Protein AF-A0A4Q1C8S8-F1 (afdb_monomer_lite)

Secondary structure (DSSP, 8-state):
-----------------PPP----------------------TT-BHHHHHHHH-S-SEEEEE--SSTTS-EEEEEEEEEEEEEEEEEEEEEEEEEEEEEEEEE-TTSPEEEEEEEEEEEEEEEEEEEEEEEEEEETTEEEEEEEEEEEEEEE-

Foldseek 3Di:
DDDDDDDDDDDDDDDDDDDDDDPPPPDPDPPDDPDPDQDDADFFAFLVVCCVRPNAAPDKAWDDDPDNVKTKIKGKHKDFPDKDKDKDWDPQWDWDWDFDQVDADPVSHTDTDTDTHTDIKIKMKTKIWMWIFIAMNRTTHDIDIDIDIDIDID

Organism: NCBI:txid2508720

Radius of gyration: 35.07 Å; chains: 1; bounding box: 63×81×80 Å

pLDDT: mean 76.87, std 20.79, range [32.81, 97.88]

Sequence (154 aa):
MFIKPALTTLLAAALFLPFASAEANKEPSPAAKPAAKKLVLEKGTGAAEIRKAYGTPDQILPIESPDKTLKAEQWIYRRKAKETVTQEHLADNVEVYTFTTNVTNGNGTPQPVKISTPVLKSKRVTLYQVTSLLIVAGQLELARVHQEQEESYL

Structure (mmCIF, N/CA/C/O backbone):
data_AF-A0A4Q1C8S8-F1
#
_entry.id   AF-A0A4Q1C8S8-F1
#
loop_
_atom_site.group_PDB
_atom_site.id
_atom_site.type_symbol
_atom_site.label_atom_id
_atom_site.label_alt_id
_atom_site.label_comp_id
_atom_site.label_asym_id
_atom_site.label_entity_id
_atom_site.label_seq_id
_atom_site.pdbx_PDB_ins_code
_atom_site.Cartn_x
_atom_site.Cartn_y
_atom_site.Cartn_z
_atom_site.occupancy
_atom_site.B_iso_or_equiv
_atom_site.auth_seq_id
_atom_site.auth_comp_id
_atom_site.auth_asym_id
_atom_site.auth_atom_id
_atom_site.pdbx_PDB_model_num
ATOM 1 N N . MET A 1 1 ? 1.168 -64.673 -9.224 1.00 38.00 1 MET A N 1
ATOM 2 C CA . MET A 1 1 ? 1.941 -65.733 -8.550 1.00 38.00 1 MET A CA 1
ATOM 3 C C . MET A 1 1 ? 2.966 -65.033 -7.672 1.00 38.00 1 MET A C 1
ATOM 5 O O . MET A 1 1 ? 3.755 -64.256 -8.192 1.00 38.00 1 MET A O 1
ATOM 9 N N . PHE A 1 2 ? 2.823 -65.173 -6.352 1.00 39.97 2 PHE A N 1
ATOM 10 C CA . PHE A 1 2 ? 3.751 -64.661 -5.333 1.00 39.97 2 PHE A CA 1
ATOM 11 C C . PHE A 1 2 ? 5.158 -65.244 -5.586 1.00 39.97 2 PHE A C 1
ATOM 13 O O . PHE A 1 2 ? 5.257 -66.299 -6.202 1.00 39.97 2 PHE A O 1
ATOM 20 N N . ILE A 1 3 ? 6.258 -64.584 -5.211 1.00 41.25 3 ILE A N 1
ATOM 21 C CA . ILE A 1 3 ? 6.982 -64.844 -3.951 1.00 41.25 3 ILE A CA 1
ATOM 22 C C . ILE A 1 3 ? 8.058 -63.750 -3.764 1.00 41.25 3 ILE A C 1
ATOM 24 O O . ILE A 1 3 ? 8.867 -63.500 -4.653 1.00 41.25 3 ILE A O 1
ATOM 28 N N . LYS A 1 4 ? 8.071 -63.120 -2.581 1.00 38.66 4 LYS A N 1
ATOM 29 C CA . LYS A 1 4 ? 9.226 -62.399 -2.013 1.00 38.66 4 LYS A CA 1
ATOM 30 C C . LYS A 1 4 ? 10.224 -63.415 -1.435 1.00 38.66 4 LYS A C 1
ATOM 32 O O . LYS A 1 4 ? 9.770 -64.389 -0.841 1.00 38.66 4 LYS A O 1
ATOM 37 N N . PRO A 1 5 ? 11.523 -63.095 -1.397 1.00 48.12 5 PRO A N 1
ATOM 38 C CA . PRO A 1 5 ? 12.360 -63.451 -0.253 1.00 48.12 5 PRO A CA 1
ATOM 39 C C . PRO A 1 5 ? 12.927 -62.160 0.363 1.00 48.12 5 PRO A C 1
ATOM 41 O O . PRO A 1 5 ? 13.425 -61.285 -0.334 1.00 48.12 5 PRO A O 1
ATOM 44 N N . ALA A 1 6 ? 12.592 -61.842 1.610 1.00 40.91 6 ALA A N 1
ATOM 45 C CA . ALA A 1 6 ? 13.134 -62.412 2.845 1.00 40.91 6 ALA A CA 1
ATOM 46 C C . ALA A 1 6 ? 14.487 -61.781 3.217 1.00 40.91 6 ALA A C 1
ATOM 48 O O . ALA A 1 6 ? 15.517 -61.985 2.586 1.00 40.91 6 ALA A O 1
ATOM 49 N N . LEU A 1 7 ? 14.387 -60.981 4.274 1.00 40.19 7 LEU A N 1
ATOM 50 C CA . LEU A 1 7 ? 15.411 -60.351 5.087 1.00 40.19 7 LEU A CA 1
ATOM 51 C C . LEU A 1 7 ? 16.459 -61.381 5.549 1.00 40.19 7 LEU A C 1
ATOM 53 O O . LEU A 1 7 ? 16.097 -62.447 6.043 1.00 40.19 7 LEU A O 1
ATOM 57 N N . THR A 1 8 ? 17.750 -61.062 5.467 1.00 41.44 8 THR A N 1
ATOM 58 C CA . THR A 1 8 ? 18.778 -61.759 6.253 1.00 41.44 8 THR A CA 1
ATOM 59 C C . THR A 1 8 ? 19.794 -60.746 6.753 1.00 41.44 8 THR A C 1
ATOM 61 O O . THR A 1 8 ? 20.610 -60.209 6.010 1.00 41.44 8 THR A O 1
ATOM 64 N N . THR A 1 9 ? 19.667 -60.454 8.039 1.00 36.88 9 THR A N 1
ATOM 65 C CA . THR A 1 9 ? 20.588 -59.690 8.869 1.00 36.88 9 THR A CA 1
ATOM 66 C C . THR A 1 9 ? 21.917 -60.438 8.968 1.00 36.88 9 THR A C 1
ATOM 68 O O . THR A 1 9 ? 21.920 -61.612 9.333 1.00 36.88 9 THR A O 1
ATOM 71 N N . LEU A 1 10 ? 23.042 -59.764 8.723 1.00 36.09 10 LEU A N 1
ATOM 72 C CA . LEU A 1 10 ? 24.338 -60.217 9.223 1.00 36.09 10 LEU A CA 1
ATOM 73 C C . LEU A 1 10 ? 25.035 -59.054 9.929 1.00 36.09 10 LEU A C 1
ATOM 75 O O . LEU A 1 10 ? 25.406 -58.050 9.327 1.00 36.09 10 LEU A O 1
ATOM 79 N N . LEU A 1 11 ? 25.135 -59.211 11.243 1.00 32.81 11 LEU A N 1
ATOM 80 C CA . LEU A 1 11 ? 25.904 -58.399 12.167 1.00 32.81 11 LEU A CA 1
ATOM 81 C C . LEU A 1 11 ? 27.358 -58.890 12.104 1.00 32.81 11 LEU A C 1
ATOM 83 O O . LEU A 1 11 ? 27.606 -60.067 12.355 1.00 32.81 11 LEU A O 1
ATOM 87 N N . ALA A 1 12 ? 28.313 -58.012 11.806 1.00 38.00 12 ALA A N 1
ATOM 88 C CA . ALA A 1 12 ? 29.729 -58.278 12.046 1.00 38.00 12 ALA A CA 1
ATOM 89 C C . ALA A 1 12 ? 30.414 -56.986 12.502 1.00 38.00 12 ALA A C 1
ATOM 91 O O . ALA A 1 12 ? 30.572 -56.033 11.743 1.00 38.00 12 ALA A O 1
ATOM 92 N N . ALA A 1 13 ? 30.760 -56.964 13.786 1.00 39.09 13 ALA A N 1
ATOM 93 C CA . ALA A 1 13 ? 31.531 -55.924 14.440 1.00 39.09 13 ALA A CA 1
ATOM 94 C C . ALA A 1 13 ? 33.030 -56.127 14.171 1.00 39.09 13 ALA A C 1
ATOM 96 O O . ALA A 1 13 ? 33.525 -57.248 14.272 1.00 39.09 13 ALA A O 1
ATOM 97 N N . ALA A 1 14 ? 33.761 -55.041 13.914 1.00 44.59 14 ALA A N 1
ATOM 98 C CA . ALA A 1 14 ? 35.212 -55.003 14.056 1.00 44.59 14 ALA A CA 1
ATOM 99 C C . ALA A 1 14 ? 35.642 -53.622 14.576 1.00 44.59 14 ALA A C 1
ATOM 101 O O . ALA A 1 14 ? 35.411 -52.597 13.940 1.00 44.59 14 ALA A O 1
ATOM 102 N N . LEU A 1 15 ? 36.222 -53.637 15.777 1.00 40.34 15 LEU A N 1
ATOM 103 C CA . LEU A 1 15 ? 36.878 -52.530 16.472 1.00 40.34 15 LEU A CA 1
ATOM 104 C C . LEU A 1 15 ? 38.113 -52.028 15.709 1.00 40.34 15 LEU A C 1
ATOM 106 O O . LEU A 1 15 ? 38.924 -52.856 15.317 1.00 40.34 15 LEU A O 1
ATOM 110 N N . PHE A 1 16 ? 38.335 -50.708 15.659 1.00 39.56 16 PHE A N 1
ATOM 111 C CA . PHE A 1 16 ? 39.663 -50.093 15.835 1.00 39.56 16 PHE A CA 1
ATOM 112 C C . PHE A 1 16 ? 39.527 -48.660 16.402 1.00 39.56 16 PHE A C 1
ATOM 114 O O . PHE A 1 16 ? 38.564 -47.951 16.130 1.00 39.56 16 PHE A O 1
ATOM 121 N N . LEU A 1 17 ? 40.479 -48.328 17.275 1.00 40.06 17 LEU A N 1
ATOM 122 C CA . LEU A 1 17 ? 40.538 -47.299 18.329 1.00 40.06 17 LEU A CA 1
ATOM 123 C C . LEU A 1 17 ? 40.731 -45.827 17.846 1.00 40.06 17 LEU A C 1
ATOM 125 O O . LEU A 1 17 ? 40.858 -45.593 16.647 1.00 40.06 17 LEU A O 1
ATOM 129 N N . PRO A 1 18 ? 40.699 -44.823 18.759 1.00 39.97 18 PRO A N 1
ATOM 130 C CA . PRO A 1 18 ? 40.149 -43.490 18.534 1.00 39.97 18 PRO A CA 1
ATOM 131 C C . PRO A 1 18 ? 41.189 -42.487 18.027 1.00 39.97 18 PRO A C 1
ATOM 133 O O . PRO A 1 18 ? 42.275 -42.357 18.587 1.00 39.97 18 PRO A O 1
ATOM 136 N N . PHE A 1 19 ? 40.806 -41.692 17.030 1.00 35.81 19 PHE A N 1
ATOM 137 C CA . PHE A 1 19 ? 41.461 -40.418 16.757 1.00 35.81 19 PHE A CA 1
ATOM 138 C C . PHE A 1 19 ? 40.663 -39.298 17.414 1.00 35.81 19 PHE A C 1
ATOM 140 O O . PHE A 1 19 ? 39.479 -39.106 17.139 1.00 35.81 19 PHE A O 1
ATOM 147 N N . ALA A 1 20 ? 41.345 -38.578 18.302 1.00 47.62 20 ALA A N 1
ATOM 148 C CA . ALA A 1 20 ? 40.915 -37.312 18.859 1.00 47.62 20 ALA A CA 1
ATOM 149 C C . ALA A 1 20 ? 40.438 -36.375 17.740 1.00 47.62 20 ALA A C 1
ATOM 151 O O . ALA A 1 20 ? 41.188 -36.059 16.816 1.00 47.62 20 ALA A O 1
ATOM 152 N N . SER A 1 21 ? 39.196 -35.913 17.834 1.00 43.94 21 SER A N 1
ATOM 153 C CA . SER A 1 21 ? 38.730 -34.782 17.047 1.00 43.94 21 SER A CA 1
ATOM 154 C C . SER A 1 21 ? 37.728 -33.991 17.869 1.00 43.94 21 SER A C 1
ATOM 156 O O . SER A 1 21 ? 36.648 -34.478 18.183 1.00 43.94 21 SER A O 1
ATOM 158 N N . ALA A 1 22 ? 38.190 -32.804 18.259 1.00 42.19 22 ALA A N 1
ATOM 159 C CA . ALA A 1 22 ? 37.440 -31.617 18.634 1.00 42.19 22 ALA A CA 1
ATOM 160 C C . ALA A 1 22 ? 36.099 -31.848 19.344 1.00 42.19 22 ALA A C 1
ATOM 162 O O . ALA A 1 22 ? 35.056 -32.079 18.733 1.00 42.19 22 ALA A O 1
ATOM 163 N N . GLU A 1 23 ? 36.132 -31.632 20.652 1.00 45.19 23 GLU A N 1
ATOM 164 C CA . GLU A 1 23 ? 34.987 -31.232 21.455 1.00 45.19 23 GLU A CA 1
ATOM 165 C C . GLU A 1 23 ? 34.450 -29.903 20.890 1.00 45.19 23 GLU A C 1
ATOM 167 O O . GLU A 1 23 ? 34.854 -28.804 21.271 1.00 45.19 23 GLU A O 1
ATOM 172 N N . ALA A 1 24 ? 33.600 -30.009 19.866 1.00 40.66 24 ALA A N 1
ATOM 173 C CA . ALA A 1 24 ? 32.876 -28.894 19.289 1.00 40.66 24 ALA A CA 1
ATOM 174 C C . ALA A 1 24 ? 31.853 -28.428 20.325 1.00 40.66 24 ALA A C 1
ATOM 176 O O . ALA A 1 24 ? 30.763 -28.986 20.464 1.00 40.66 24 ALA A O 1
ATOM 177 N N . ASN A 1 25 ? 32.285 -27.421 21.074 1.00 44.03 25 ASN A N 1
ATOM 178 C CA . ASN A 1 25 ? 31.511 -26.515 21.899 1.00 44.03 25 ASN A CA 1
ATOM 179 C C . ASN A 1 25 ? 30.094 -26.330 21.319 1.00 44.03 25 ASN A C 1
ATOM 181 O O . ASN A 1 25 ? 29.898 -25.614 20.335 1.00 44.03 25 ASN A O 1
ATOM 185 N N . LYS A 1 26 ? 29.099 -27.017 21.897 1.00 40.91 26 LYS A N 1
ATOM 186 C CA . LYS A 1 26 ? 27.685 -26.743 21.627 1.00 40.91 26 LYS A CA 1
ATOM 187 C C . LYS A 1 26 ? 27.347 -25.425 22.308 1.00 40.91 26 LYS A C 1
ATOM 189 O O . LYS A 1 26 ? 26.857 -25.402 23.434 1.00 40.91 26 LYS A O 1
ATOM 194 N N . GLU A 1 27 ? 27.617 -24.333 21.604 1.00 44.47 27 GLU A N 1
ATOM 195 C CA . GLU A 1 27 ? 26.976 -23.055 21.875 1.00 44.47 27 GLU A CA 1
ATOM 196 C C . GLU A 1 27 ? 25.454 -23.276 21.928 1.00 44.47 27 GLU A C 1
ATOM 198 O O . GLU A 1 27 ? 24.890 -23.928 21.037 1.00 44.47 27 GLU A O 1
ATOM 203 N N . PRO A 1 28 ? 24.761 -22.785 22.969 1.00 42.94 28 PRO A N 1
ATOM 204 C CA . PRO A 1 28 ? 23.314 -22.837 23.006 1.00 42.94 28 PRO A CA 1
ATOM 205 C C . PRO A 1 28 ? 22.786 -22.000 21.842 1.00 42.94 28 PRO A C 1
ATOM 207 O O . PRO A 1 28 ? 22.964 -20.784 21.795 1.00 42.94 28 PRO A O 1
ATOM 210 N N . SER A 1 29 ? 22.142 -22.681 20.892 1.00 43.91 29 SER A N 1
ATOM 211 C CA . SER A 1 29 ? 21.369 -22.053 19.823 1.00 43.91 29 SER A CA 1
ATOM 212 C C . SER A 1 29 ? 20.488 -20.958 20.439 1.00 43.91 29 SER A C 1
ATOM 214 O O . SER A 1 29 ? 19.724 -21.264 21.363 1.00 43.91 29 SER A O 1
ATOM 216 N N . PRO A 1 30 ? 20.600 -19.687 20.006 1.00 48.84 30 PRO A N 1
ATOM 217 C CA . PRO A 1 30 ? 19.774 -18.627 20.553 1.00 48.84 30 PRO A CA 1
ATOM 218 C C . PRO A 1 30 ? 18.317 -18.995 20.300 1.00 48.84 30 PRO A C 1
ATOM 220 O O . PRO A 1 30 ? 17.902 -19.188 19.156 1.00 48.84 30 PRO A O 1
ATOM 223 N N . ALA A 1 31 ? 17.571 -19.137 21.397 1.00 51.09 31 ALA A N 1
ATOM 224 C CA . ALA A 1 31 ? 16.161 -19.479 21.405 1.00 51.09 31 ALA A CA 1
ATOM 225 C C . ALA A 1 31 ? 15.431 -18.690 20.313 1.00 51.09 31 ALA A C 1
ATOM 227 O O . ALA A 1 31 ? 15.382 -17.456 20.344 1.00 51.09 31 ALA A O 1
ATOM 228 N N . ALA A 1 32 ? 14.891 -19.413 19.331 1.00 50.34 32 ALA A N 1
ATOM 229 C CA . ALA A 1 32 ? 14.057 -18.831 18.300 1.00 50.34 32 ALA A CA 1
ATOM 230 C C . ALA A 1 32 ? 12.928 -18.060 18.993 1.00 50.34 32 ALA A C 1
ATOM 232 O O . ALA A 1 32 ? 12.103 -18.649 19.697 1.00 50.34 32 ALA A O 1
ATOM 233 N N . LYS A 1 33 ? 12.921 -16.729 18.833 1.00 52.59 33 LYS A N 1
ATOM 234 C CA . LYS A 1 33 ? 11.812 -15.884 19.283 1.00 52.59 33 LYS A CA 1
ATOM 235 C C . LYS A 1 33 ? 10.513 -16.514 18.767 1.00 52.59 33 LYS A C 1
ATOM 237 O O . LYS A 1 33 ? 10.444 -16.809 17.571 1.00 52.59 33 LYS A O 1
ATOM 242 N N . PRO A 1 34 ? 9.495 -16.720 19.620 1.00 48.00 34 PRO A N 1
ATOM 243 C CA . PRO A 1 34 ? 8.221 -17.243 19.159 1.00 48.00 34 PRO A CA 1
ATOM 244 C C . PRO A 1 34 ? 7.701 -16.332 18.046 1.00 48.00 34 PRO A C 1
ATOM 246 O O . PRO A 1 34 ? 7.638 -15.112 18.215 1.00 48.00 34 PRO A O 1
ATOM 249 N N . ALA A 1 35 ? 7.386 -16.927 16.893 1.00 55.88 35 ALA A N 1
ATOM 250 C CA . ALA A 1 35 ? 6.797 -16.218 15.770 1.00 55.88 35 ALA A CA 1
ATOM 251 C C . ALA A 1 35 ? 5.552 -15.484 16.277 1.00 55.88 35 ALA A C 1
ATOM 253 O O . ALA A 1 35 ? 4.612 -16.113 16.769 1.00 55.88 35 ALA A O 1
ATOM 254 N N . ALA A 1 36 ? 5.578 -14.151 16.228 1.00 60.31 36 ALA A N 1
ATOM 255 C CA . ALA A 1 36 ? 4.455 -13.336 16.659 1.00 60.31 36 ALA A CA 1
ATOM 256 C C . ALA A 1 36 ? 3.209 -13.809 15.903 1.00 60.31 36 ALA A C 1
ATOM 258 O O . ALA A 1 36 ? 3.206 -13.835 14.669 1.00 60.31 36 ALA A O 1
ATOM 259 N N . LYS A 1 37 ? 2.171 -14.231 16.639 1.00 62.84 37 LYS A N 1
ATOM 260 C CA . LYS A 1 37 ? 0.880 -14.565 16.034 1.00 62.84 37 LYS A CA 1
ATOM 261 C C . LYS A 1 37 ? 0.456 -13.363 15.200 1.00 62.84 37 LYS A C 1
ATOM 263 O O . LYS A 1 37 ? 0.322 -12.259 15.723 1.00 62.84 37 LYS A O 1
ATOM 268 N N . LYS A 1 38 ? 0.310 -13.580 13.896 1.00 69.88 38 LYS A N 1
ATOM 269 C CA . LYS A 1 38 ? -0.140 -12.552 12.968 1.00 69.88 38 LYS A CA 1
ATOM 270 C C . LYS A 1 38 ? -1.561 -12.188 13.385 1.00 69.88 38 LYS A C 1
ATOM 272 O O . LYS A 1 38 ? -2.440 -13.045 13.321 1.00 69.88 38 LYS A O 1
ATOM 277 N N . LEU A 1 39 ? -1.746 -10.967 13.881 1.00 79.56 39 LEU A N 1
ATOM 278 C CA . LEU A 1 39 ? -3.070 -10.454 14.214 1.00 79.56 39 LEU A CA 1
ATOM 279 C C . LEU A 1 39 ? -3.966 -10.600 12.976 1.00 79.56 39 LEU A C 1
ATOM 281 O O . LEU A 1 39 ? -3.495 -10.443 11.848 1.00 79.56 39 LEU A O 1
ATOM 285 N N . VAL A 1 40 ? -5.227 -10.956 13.179 1.00 85.50 40 VAL A N 1
ATOM 286 C CA . VAL A 1 40 ? -6.250 -10.883 12.135 1.00 85.50 40 VAL A CA 1
ATOM 287 C C . VAL A 1 40 ? -7.031 -9.609 12.416 1.00 85.50 40 VAL A C 1
ATOM 289 O O . VAL A 1 40 ? -7.459 -9.389 13.544 1.00 85.50 40 VAL A O 1
ATOM 292 N N . LEU A 1 41 ? -7.134 -8.734 11.417 1.00 89.38 41 LEU A N 1
ATOM 293 C CA . LEU A 1 41 ? -7.879 -7.487 11.545 1.00 89.38 41 LEU A CA 1
ATOM 294 C C . LEU A 1 41 ? -9.370 -7.799 11.502 1.00 89.38 41 LEU A C 1
ATOM 296 O O . LEU A 1 41 ? -9.890 -8.187 10.456 1.00 89.38 41 LEU A O 1
ATOM 300 N N . GLU A 1 42 ? -10.037 -7.617 12.633 1.00 91.62 42 GLU A N 1
ATOM 301 C CA . GLU A 1 42 ? -11.472 -7.821 12.773 1.00 91.62 42 GLU A CA 1
ATOM 302 C C . GLU A 1 42 ? -12.152 -6.508 13.151 1.00 91.62 42 GLU A C 1
ATOM 304 O O . GLU A 1 42 ? -11.539 -5.569 13.668 1.00 91.62 42 GLU A O 1
ATOM 309 N N . LYS A 1 43 ? -13.453 -6.420 12.883 1.00 93.69 43 LYS A N 1
ATOM 310 C CA . LYS A 1 43 ? -14.223 -5.266 13.329 1.00 93.69 43 LYS A CA 1
ATOM 311 C C . LYS A 1 43 ? -14.115 -5.137 14.856 1.00 93.69 43 LYS A C 1
ATOM 313 O O . LYS A 1 43 ? -14.268 -6.117 15.576 1.00 93.69 43 LYS A O 1
ATOM 318 N N . GLY A 1 44 ? -13.861 -3.927 15.342 1.00 93.25 44 GLY A N 1
ATOM 319 C CA . GLY A 1 44 ? -13.684 -3.615 16.757 1.00 93.25 44 GLY A CA 1
ATOM 320 C C . GLY A 1 44 ? -12.242 -3.721 17.264 1.00 93.25 44 GLY A C 1
ATOM 321 O O . GLY A 1 44 ? -11.987 -3.286 18.389 1.00 93.25 44 GLY A O 1
ATOM 322 N N . THR A 1 45 ? -11.285 -4.229 16.468 1.00 93.94 45 THR A N 1
ATOM 323 C CA . THR A 1 45 ? -9.866 -4.257 16.867 1.00 93.94 45 THR A CA 1
ATOM 324 C C . THR A 1 45 ? -9.385 -2.844 17.209 1.00 93.94 45 THR A C 1
ATOM 326 O O . THR A 1 45 ? -9.620 -1.889 16.465 1.00 93.94 45 THR A O 1
ATOM 329 N N . GLY A 1 46 ? -8.701 -2.702 18.345 1.00 95.19 46 GLY A N 1
ATOM 330 C CA . GLY A 1 46 ? -8.245 -1.404 18.829 1.00 95.19 46 GLY A CA 1
ATOM 331 C C . GLY A 1 46 ? -7.108 -0.828 17.984 1.00 95.19 46 GLY A C 1
ATOM 332 O O . GLY A 1 46 ? -6.144 -1.515 17.650 1.00 95.19 46 GLY A O 1
ATOM 333 N N . ALA A 1 47 ? -7.159 0.474 17.719 1.00 94.25 47 ALA A N 1
ATOM 334 C CA . ALA A 1 47 ? -6.145 1.223 16.978 1.00 94.25 47 ALA A CA 1
ATOM 335 C C . ALA A 1 47 ? -4.711 1.002 17.512 1.00 94.25 47 ALA A C 1
ATOM 337 O O . ALA A 1 47 ? -3.763 0.850 16.739 1.00 94.25 47 ALA A O 1
ATOM 338 N N . ALA A 1 48 ? -4.541 0.936 18.837 1.00 93.88 48 ALA A N 1
ATOM 339 C CA . ALA A 1 48 ? -3.245 0.676 19.467 1.00 93.88 48 ALA A CA 1
ATOM 340 C C . ALA A 1 48 ? -2.722 -0.744 19.185 1.00 93.88 48 ALA A C 1
ATOM 342 O O . ALA A 1 48 ? -1.525 -0.936 18.964 1.00 93.88 48 ALA A O 1
ATOM 343 N N . GLU A 1 49 ? -3.615 -1.732 19.158 1.00 93.94 49 GLU A N 1
ATOM 344 C CA . GLU A 1 49 ? -3.278 -3.119 18.849 1.00 93.94 49 GLU A CA 1
ATOM 345 C C . GLU A 1 49 ? -2.860 -3.268 17.383 1.00 93.94 49 GLU A C 1
ATOM 347 O O . GLU A 1 49 ? -1.842 -3.893 17.085 1.00 93.94 49 GLU A O 1
ATOM 352 N N . ILE A 1 50 ? -3.574 -2.591 16.479 1.00 93.62 50 ILE A N 1
ATOM 353 C CA . ILE A 1 50 ? -3.246 -2.539 15.050 1.00 93.62 50 ILE A CA 1
ATOM 354 C C . ILE A 1 50 ? -1.853 -1.945 14.843 1.00 93.62 50 ILE A C 1
ATOM 356 O O . ILE A 1 50 ? -1.024 -2.559 14.173 1.00 93.62 50 ILE A O 1
ATOM 360 N N . ARG A 1 51 ? -1.547 -0.799 15.468 1.00 93.94 51 ARG A N 1
ATOM 361 C CA . ARG A 1 51 ? -0.209 -0.186 15.374 1.00 93.94 51 ARG A CA 1
ATOM 362 C C . ARG A 1 51 ? 0.882 -1.090 15.933 1.00 93.94 51 ARG A C 1
ATOM 364 O O . ARG A 1 51 ? 1.971 -1.150 15.372 1.00 93.94 51 ARG A O 1
ATOM 371 N N . LYS A 1 52 ? 0.601 -1.820 17.013 1.00 92.88 52 LYS A N 1
ATOM 372 C CA . LYS A 1 52 ? 1.553 -2.776 17.590 1.00 92.88 52 LYS A CA 1
ATOM 373 C C . LYS A 1 52 ? 1.832 -3.950 16.647 1.00 92.88 52 LYS A C 1
ATOM 375 O O . LYS A 1 52 ? 2.967 -4.414 16.590 1.00 92.88 52 LYS A O 1
ATOM 380 N N . ALA A 1 53 ? 0.819 -4.433 15.930 1.00 91.25 53 ALA A N 1
ATOM 381 C CA . ALA A 1 53 ? 0.943 -5.589 15.045 1.00 91.25 53 ALA A CA 1
ATOM 382 C C . ALA A 1 53 ? 1.499 -5.247 13.651 1.00 91.25 53 ALA A C 1
ATOM 384 O O . ALA A 1 53 ? 2.261 -6.037 13.094 1.00 91.25 53 ALA A O 1
ATOM 385 N N . TYR A 1 54 ? 1.127 -4.094 13.089 1.00 90.38 54 TYR A N 1
ATOM 386 C CA . TYR A 1 54 ? 1.425 -3.722 11.698 1.00 90.38 54 TYR A CA 1
ATOM 387 C C . TYR A 1 54 ? 2.340 -2.504 11.553 1.00 90.38 54 TYR A C 1
ATOM 389 O O . TYR A 1 54 ? 2.751 -2.183 10.441 1.00 90.38 54 TYR A O 1
ATOM 397 N N . GLY A 1 55 ? 2.687 -1.843 12.658 1.00 92.31 55 GLY A N 1
ATOM 398 C CA . GLY A 1 55 ? 3.475 -0.617 12.654 1.00 92.31 55 GLY A CA 1
ATOM 399 C C . GLY A 1 55 ? 2.649 0.632 12.341 1.00 92.31 55 GLY A C 1
ATOM 400 O O . GLY A 1 55 ? 1.411 0.631 1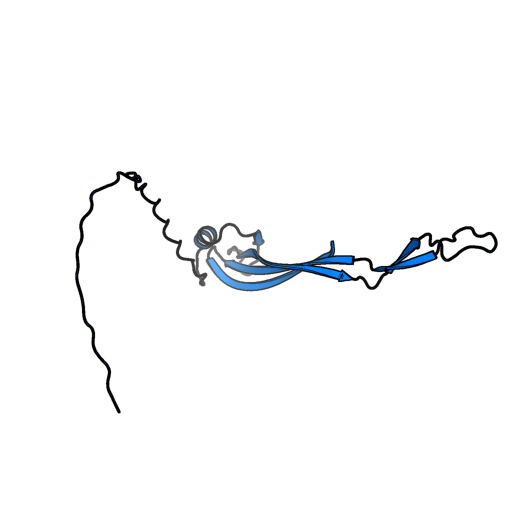2.356 1.00 92.31 55 GLY A O 1
ATOM 401 N N . THR A 1 56 ? 3.363 1.724 12.084 1.00 94.00 56 THR A N 1
ATOM 402 C CA . THR A 1 56 ? 2.776 3.025 11.749 1.00 94.00 56 THR A CA 1
ATOM 403 C C . THR A 1 56 ? 2.231 3.007 10.314 1.00 94.00 56 THR A C 1
ATOM 405 O O . THR A 1 56 ? 2.937 2.527 9.428 1.00 94.00 56 THR A O 1
ATOM 408 N N . PRO A 1 57 ? 1.008 3.515 10.067 1.00 95.62 57 PRO A N 1
ATOM 409 C CA . PRO A 1 57 ? 0.500 3.713 8.711 1.00 95.62 57 PRO A CA 1
ATOM 410 C C . PRO A 1 57 ? 1.387 4.671 7.911 1.00 95.62 57 PRO A C 1
ATOM 412 O O . PRO A 1 57 ? 1.943 5.611 8.479 1.00 95.62 57 PRO A O 1
ATOM 415 N N . ASP A 1 58 ? 1.446 4.493 6.594 1.00 96.12 58 ASP A N 1
ATOM 416 C CA . ASP A 1 58 ? 2.134 5.428 5.698 1.00 96.12 58 ASP A CA 1
ATOM 417 C C . ASP A 1 58 ? 1.399 6.772 5.627 1.00 96.12 58 ASP A C 1
ATOM 419 O O . ASP A 1 58 ? 2.021 7.823 5.490 1.00 96.12 58 ASP A O 1
ATOM 423 N N . GLN A 1 59 ? 0.064 6.741 5.723 1.00 96.56 59 GLN A N 1
ATOM 424 C CA . GLN A 1 59 ? -0.779 7.936 5.750 1.00 96.56 59 GLN A CA 1
ATOM 425 C C . GLN A 1 59 ? -1.933 7.773 6.739 1.00 96.56 59 GLN A C 1
ATOM 427 O O . GLN A 1 59 ? -2.504 6.688 6.883 1.00 96.56 59 GLN A O 1
ATOM 432 N N . ILE A 1 60 ? -2.294 8.878 7.392 1.00 96.50 60 ILE A N 1
ATOM 433 C CA . ILE A 1 60 ? -3.471 8.997 8.256 1.00 96.50 60 ILE A CA 1
ATOM 434 C C . ILE A 1 60 ? -4.276 10.192 7.754 1.00 96.50 60 ILE A C 1
ATOM 436 O O . ILE A 1 60 ? -3.799 11.325 7.802 1.00 96.50 60 ILE A O 1
ATOM 440 N N . LEU A 1 61 ? -5.483 9.933 7.258 1.00 96.00 61 LEU A N 1
ATOM 441 C CA . LEU A 1 61 ? -6.387 10.944 6.722 1.00 96.00 61 LEU A CA 1
ATOM 442 C C . LEU A 1 61 ? -7.563 11.126 7.691 1.00 96.00 61 LEU A C 1
ATOM 444 O O . LEU A 1 61 ? -8.270 10.153 7.954 1.00 96.00 61 LEU A O 1
ATOM 448 N N . PRO A 1 62 ? -7.796 12.325 8.248 1.00 95.25 62 PRO A N 1
ATOM 449 C CA . PRO A 1 62 ? -8.982 12.568 9.058 1.00 95.25 62 PRO A CA 1
ATOM 450 C C . PRO A 1 62 ? -10.237 12.506 8.180 1.00 95.25 62 PRO A C 1
ATOM 452 O O . PRO A 1 62 ? -10.242 13.002 7.054 1.00 95.25 62 PRO A O 1
ATOM 455 N N . ILE A 1 63 ? -11.304 11.906 8.702 1.00 93.81 63 ILE A N 1
ATOM 456 C CA . ILE A 1 63 ? -12.613 11.843 8.051 1.00 93.81 63 ILE A CA 1
ATOM 457 C C . ILE A 1 63 ? -13.609 12.623 8.901 1.00 93.81 63 ILE A C 1
ATOM 459 O O . ILE A 1 63 ? -13.701 12.431 10.115 1.00 93.81 63 ILE A O 1
ATOM 463 N N . GLU A 1 64 ? -14.385 13.488 8.254 1.00 91.12 64 GLU A N 1
ATOM 464 C CA . GLU A 1 64 ? -15.524 14.129 8.897 1.00 91.12 64 GLU A CA 1
ATOM 465 C C . GLU A 1 64 ? -16.627 13.093 9.130 1.00 91.12 64 GLU A C 1
ATOM 467 O O . GLU A 1 64 ? -17.180 12.510 8.197 1.00 91.12 64 GLU A O 1
ATOM 472 N N . SER A 1 65 ? -16.926 12.844 10.400 1.00 85.88 65 SER A N 1
ATOM 473 C CA . SER A 1 65 ? -18.039 11.996 10.808 1.00 85.88 65 SER A CA 1
ATOM 474 C C . SER A 1 65 ? -19.332 12.824 10.863 1.00 85.88 65 SER A C 1
ATOM 476 O O . SER A 1 65 ? -19.289 13.990 11.272 1.00 85.88 65 SER A O 1
ATOM 478 N N . PRO A 1 66 ? -20.498 12.239 10.519 1.00 87.19 66 PRO A N 1
ATOM 479 C CA . PRO A 1 66 ? -21.798 12.868 10.761 1.00 87.19 66 PRO A CA 1
ATOM 480 C C . PRO A 1 66 ? -21.985 13.264 12.230 1.00 87.19 66 PRO A C 1
ATOM 482 O O . PRO A 1 66 ? -22.583 14.294 12.538 1.00 87.19 66 PRO A O 1
ATOM 485 N N . ASP A 1 67 ? -21.426 12.459 13.134 1.00 88.38 67 ASP A N 1
ATOM 486 C CA . ASP A 1 67 ? -21.291 12.795 14.542 1.00 88.38 67 ASP A CA 1
ATOM 487 C C . ASP A 1 67 ? -19.936 13.471 14.785 1.00 88.38 67 ASP A C 1
ATOM 489 O O . ASP A 1 67 ? -18.888 12.820 14.753 1.00 88.38 67 ASP A O 1
ATOM 493 N N . LYS A 1 68 ? -19.970 14.780 15.057 1.00 83.62 68 LYS A N 1
ATOM 494 C CA . LYS A 1 68 ? -18.782 15.615 15.301 1.00 83.62 68 LYS A CA 1
ATOM 495 C C . LYS A 1 68 ? -18.036 15.269 16.592 1.00 83.62 68 LYS A C 1
ATOM 497 O O . LYS A 1 68 ? -16.929 15.762 16.798 1.00 83.62 68 LYS A O 1
ATOM 502 N N . THR A 1 69 ? -18.630 14.469 17.474 1.00 86.62 69 THR A N 1
ATOM 503 C CA . THR A 1 69 ? -17.971 14.016 18.706 1.00 86.62 69 THR A CA 1
ATOM 504 C C . THR A 1 69 ? -17.051 12.821 18.458 1.00 86.62 69 THR A C 1
ATOM 506 O O . THR A 1 69 ? -16.100 12.602 19.213 1.00 86.62 69 THR A O 1
ATOM 509 N N . LEU A 1 70 ? -17.284 12.081 17.370 1.00 89.50 70 LEU A N 1
ATOM 510 C CA . LEU A 1 70 ? -16.506 10.910 17.003 1.00 89.50 70 LEU A CA 1
ATOM 511 C C . LEU A 1 70 ? -15.364 11.296 16.068 1.00 89.50 70 LEU A C 1
ATOM 513 O O . LEU A 1 70 ? -15.559 11.873 14.999 1.00 89.50 70 LEU A O 1
ATOM 517 N N . LYS A 1 71 ? -14.148 10.916 16.459 1.00 91.94 71 LYS A N 1
ATOM 518 C CA . LYS A 1 71 ? -12.981 10.998 15.582 1.00 91.94 71 LYS A CA 1
ATOM 519 C C . LYS A 1 71 ? -12.996 9.809 14.631 1.00 91.94 71 LYS A C 1
ATOM 521 O O . LYS A 1 71 ? -12.970 8.665 15.092 1.00 91.94 71 LYS A O 1
ATOM 526 N N . ALA A 1 72 ? -13.022 10.091 13.335 1.00 95.12 72 ALA A N 1
ATOM 527 C CA . ALA A 1 72 ? -12.838 9.103 12.287 1.00 95.12 72 ALA A CA 1
ATOM 528 C C . ALA A 1 72 ? -11.530 9.386 11.538 1.00 95.12 72 ALA A C 1
ATOM 530 O O . ALA A 1 72 ? -11.213 10.529 11.211 1.00 95.12 72 ALA A O 1
ATOM 531 N N . GLU A 1 73 ? -10.759 8.338 11.285 1.00 96.44 73 GLU A N 1
ATOM 532 C CA . GLU A 1 73 ? -9.481 8.393 10.586 1.00 96.44 73 GLU A CA 1
ATOM 533 C C . GLU A 1 73 ? -9.411 7.234 9.593 1.00 96.44 73 GLU A C 1
ATOM 535 O O . GLU A 1 73 ? -9.752 6.099 9.917 1.00 96.44 73 GLU A O 1
ATOM 540 N N . GLN A 1 74 ? -8.922 7.495 8.388 1.00 97.19 74 GLN A N 1
ATOM 541 C CA . GLN A 1 74 ? -8.511 6.458 7.457 1.00 97.19 74 GLN A CA 1
ATOM 542 C C . GLN A 1 74 ? -7.004 6.270 7.550 1.00 97.19 74 GLN A C 1
ATOM 544 O O . GLN A 1 74 ? -6.231 7.202 7.345 1.00 97.19 74 GLN A O 1
ATOM 549 N N . TRP A 1 75 ? -6.582 5.051 7.851 1.00 97.88 75 TRP A N 1
ATOM 550 C CA . TRP A 1 75 ? -5.179 4.668 7.888 1.00 97.88 75 TRP A CA 1
ATOM 551 C C . TRP A 1 75 ? -4.840 3.877 6.635 1.00 97.88 75 TRP A C 1
ATOM 553 O O . TRP A 1 75 ? -5.543 2.926 6.289 1.00 97.88 75 TRP A O 1
ATOM 563 N N . ILE A 1 76 ? -3.758 4.251 5.963 1.00 97.25 76 ILE A N 1
ATOM 564 C CA . ILE A 1 76 ? -3.320 3.622 4.720 1.00 97.25 76 ILE A CA 1
ATOM 565 C C . ILE A 1 76 ? -1.966 2.962 4.954 1.00 97.25 76 ILE A C 1
ATOM 567 O O . ILE A 1 76 ? -1.008 3.618 5.356 1.00 97.25 76 ILE A O 1
ATOM 571 N N . TYR A 1 77 ? -1.904 1.664 4.675 1.00 96.44 77 TYR A N 1
ATOM 572 C CA . TYR A 1 77 ? -0.676 0.881 4.616 1.00 96.44 77 TYR A CA 1
ATOM 573 C C . TYR A 1 77 ? -0.412 0.496 3.162 1.00 96.44 77 TYR A C 1
ATOM 575 O O . TYR A 1 77 ? -1.249 -0.152 2.532 1.00 96.44 77 TYR A O 1
ATOM 583 N N . ARG A 1 78 ? 0.751 0.853 2.627 1.00 95.69 78 ARG A N 1
ATOM 584 C CA . ARG A 1 78 ? 1.173 0.607 1.249 1.00 95.69 78 ARG A CA 1
ATOM 585 C C . ARG A 1 78 ? 2.427 -0.251 1.268 1.00 95.69 78 ARG A C 1
ATOM 587 O O . ARG A 1 78 ? 3.495 0.174 1.687 1.00 95.69 78 ARG A O 1
ATOM 594 N N . ARG A 1 79 ? 2.318 -1.480 0.762 1.00 94.00 79 ARG A N 1
ATOM 595 C CA . ARG A 1 79 ? 3.467 -2.385 0.635 1.00 94.00 79 ARG A CA 1
ATOM 596 C C . ARG A 1 79 ? 3.742 -2.711 -0.820 1.00 94.00 79 ARG A C 1
ATOM 598 O O . ARG A 1 79 ? 2.819 -3.003 -1.580 1.00 94.00 79 ARG A O 1
ATOM 605 N N . LYS A 1 80 ? 5.018 -2.716 -1.200 1.00 95.19 80 LYS A N 1
ATOM 606 C CA . LYS A 1 80 ? 5.447 -3.195 -2.516 1.00 95.19 80 LYS A CA 1
ATOM 607 C C . LYS A 1 80 ? 5.160 -4.696 -2.606 1.00 95.19 80 LYS A C 1
ATOM 609 O O . LYS A 1 80 ? 5.700 -5.477 -1.828 1.00 95.19 80 LYS A O 1
ATOM 614 N N . ALA A 1 81 ? 4.265 -5.080 -3.509 1.00 93.44 81 ALA A N 1
ATOM 615 C CA . ALA A 1 81 ? 3.868 -6.468 -3.724 1.00 93.44 81 ALA A CA 1
ATOM 616 C C . ALA A 1 81 ? 4.707 -7.120 -4.827 1.00 93.44 81 ALA A C 1
ATOM 618 O O . ALA A 1 81 ? 5.100 -8.278 -4.706 1.00 93.44 81 ALA A O 1
ATOM 619 N N . LYS A 1 82 ? 4.991 -6.371 -5.895 1.00 92.94 82 LYS A N 1
ATOM 620 C CA . LYS A 1 82 ? 5.820 -6.824 -7.011 1.00 92.94 82 LYS A CA 1
ATOM 621 C C . LYS A 1 82 ? 6.482 -5.630 -7.683 1.00 92.94 82 LYS A C 1
ATOM 623 O O . LYS A 1 82 ? 5.909 -4.548 -7.737 1.00 92.94 82 LYS A O 1
ATOM 628 N N . GLU A 1 83 ? 7.667 -5.846 -8.227 1.00 93.94 83 GLU A N 1
ATOM 629 C CA . GLU A 1 83 ? 8.331 -4.904 -9.120 1.00 93.94 83 GLU A CA 1
ATOM 630 C C . GLU A 1 83 ? 8.759 -5.653 -10.378 1.00 93.94 83 GLU A C 1
ATOM 632 O O . GLU A 1 83 ? 9.118 -6.831 -10.329 1.00 93.94 83 GLU A O 1
ATOM 637 N N . THR A 1 84 ? 8.636 -5.012 -11.531 1.00 91.94 84 THR A N 1
ATOM 638 C CA . THR A 1 84 ? 9.037 -5.573 -12.818 1.00 91.94 84 THR A CA 1
ATOM 639 C C . THR A 1 84 ? 9.688 -4.475 -13.636 1.00 91.94 84 THR A C 1
ATOM 641 O O . THR A 1 84 ? 9.184 -3.356 -13.693 1.00 91.94 84 THR A O 1
ATOM 644 N N . VAL A 1 85 ? 10.823 -4.798 -14.246 1.00 89.50 85 VAL A N 1
ATOM 645 C CA . VAL A 1 85 ? 11.552 -3.895 -15.135 1.00 89.50 85 VAL A CA 1
ATOM 646 C C . VAL A 1 85 ? 11.642 -4.567 -16.494 1.00 89.50 85 VAL A C 1
ATOM 648 O O . VAL A 1 85 ? 12.161 -5.678 -16.597 1.00 89.50 85 VAL A O 1
ATOM 651 N N . THR A 1 86 ? 11.114 -3.909 -17.520 1.00 88.75 86 THR A N 1
ATOM 652 C CA . THR A 1 86 ? 11.160 -4.360 -18.913 1.00 88.75 86 THR A CA 1
ATOM 653 C C . THR A 1 86 ? 11.873 -3.317 -19.760 1.00 88.75 86 THR A C 1
ATOM 655 O O . THR A 1 86 ? 11.661 -2.119 -19.591 1.00 88.75 86 THR A O 1
ATOM 658 N N . GLN A 1 87 ? 12.738 -3.759 -20.673 1.00 79.88 87 GLN A N 1
ATOM 659 C CA . GLN A 1 87 ? 13.206 -2.884 -21.745 1.00 79.88 87 GLN A CA 1
ATOM 660 C C . GLN A 1 87 ? 12.138 -2.837 -22.831 1.00 79.88 87 GLN A C 1
ATOM 662 O O . GLN A 1 87 ? 11.712 -3.876 -23.332 1.00 79.88 87 GLN A O 1
ATOM 667 N N . GLU A 1 88 ? 11.716 -1.631 -23.183 1.00 79.00 88 GLU A N 1
ATOM 668 C CA . GLU A 1 88 ? 10.791 -1.380 -24.276 1.00 79.00 88 GLU A CA 1
ATOM 669 C C . GLU A 1 88 ? 11.508 -0.560 -25.350 1.00 79.00 88 GLU A C 1
ATOM 671 O O . GLU A 1 88 ? 12.232 0.400 -25.065 1.00 79.00 88 GLU A O 1
ATOM 676 N N . HIS A 1 89 ? 11.316 -0.959 -26.605 1.00 65.81 89 HIS A N 1
ATOM 677 C CA . HIS A 1 89 ? 11.678 -0.130 -27.743 1.00 65.81 89 HIS A CA 1
ATOM 678 C C . HIS A 1 89 ? 10.624 0.971 -27.855 1.00 65.81 89 HIS A C 1
ATOM 680 O O . HIS A 1 89 ? 9.437 0.668 -27.989 1.00 65.81 89 HIS A O 1
ATOM 686 N N . LEU A 1 90 ? 11.032 2.239 -27.820 1.00 62.69 90 LEU A N 1
ATOM 687 C CA . LEU A 1 90 ? 10.144 3.296 -28.289 1.00 62.69 90 LEU A CA 1
ATOM 688 C C . LEU A 1 90 ? 10.023 3.194 -29.812 1.00 62.69 90 LEU A C 1
ATOM 690 O O . LEU A 1 90 ? 10.998 2.892 -30.498 1.00 62.69 90 LEU A O 1
ATOM 694 N N . ALA A 1 91 ? 8.827 3.463 -30.337 1.00 58.69 91 ALA A N 1
ATOM 695 C CA . ALA A 1 91 ? 8.591 3.543 -31.781 1.00 58.69 91 ALA A CA 1
ATOM 696 C C . ALA A 1 91 ? 9.417 4.659 -32.456 1.00 58.69 91 ALA A C 1
ATOM 698 O O . ALA A 1 91 ? 9.599 4.647 -33.673 1.00 58.69 91 ALA A O 1
ATOM 699 N N . ASP A 1 92 ? 9.941 5.595 -31.661 1.00 66.38 92 ASP A N 1
ATOM 700 C CA . ASP A 1 92 ? 10.782 6.689 -32.118 1.00 66.38 92 ASP A CA 1
ATOM 701 C C . ASP A 1 92 ? 12.234 6.217 -32.262 1.00 66.38 92 ASP A C 1
ATOM 703 O O . ASP A 1 92 ? 12.973 6.042 -31.287 1.00 66.38 92 ASP A O 1
ATOM 707 N N . ASN A 1 93 ? 12.655 6.021 -33.509 1.00 74.62 93 ASN A N 1
ATOM 708 C CA . ASN A 1 93 ? 14.066 5.873 -33.825 1.00 74.62 93 ASN A CA 1
ATOM 709 C C . ASN A 1 93 ? 14.748 7.244 -33.806 1.00 74.62 93 ASN A C 1
ATOM 711 O O . ASN A 1 93 ? 14.198 8.232 -34.294 1.00 74.62 93 ASN A O 1
ATOM 715 N N . VAL A 1 94 ? 15.984 7.293 -33.320 1.00 80.06 94 VAL A N 1
ATOM 716 C CA . VAL A 1 94 ? 16.845 8.471 -33.472 1.00 80.06 94 VAL A CA 1
ATOM 717 C C . VAL A 1 94 ? 17.708 8.291 -34.714 1.00 80.06 94 VAL A C 1
ATOM 719 O O . VAL A 1 94 ? 18.286 7.223 -34.935 1.00 80.06 94 VAL A O 1
ATOM 722 N N . GLU A 1 95 ? 17.785 9.340 -35.532 1.00 80.06 95 GLU A N 1
ATOM 723 C CA . GLU A 1 95 ? 18.735 9.410 -36.639 1.00 80.06 95 GLU A CA 1
ATOM 724 C C . GLU A 1 95 ? 20.127 9.734 -36.096 1.00 80.06 95 GLU A C 1
ATOM 726 O O . GLU A 1 95 ? 20.354 10.800 -35.521 1.00 80.06 95 GLU A O 1
ATOM 731 N N . VAL A 1 96 ? 21.072 8.823 -36.307 1.00 77.44 96 VAL A N 1
ATOM 732 C CA . VAL A 1 96 ? 22.484 9.026 -35.977 1.00 77.44 96 VAL A CA 1
ATOM 733 C C . VAL A 1 96 ? 23.284 9.051 -37.274 1.00 77.44 96 VAL A C 1
ATOM 735 O O . VAL A 1 96 ? 23.075 8.226 -38.165 1.00 77.44 96 VAL A O 1
ATOM 738 N N . TYR A 1 97 ? 24.204 10.006 -37.399 1.00 80.31 97 TYR A N 1
ATOM 739 C CA . TYR A 1 97 ? 25.137 10.045 -38.521 1.00 80.31 97 TYR A CA 1
ATOM 740 C C . TYR A 1 97 ? 26.301 9.093 -38.255 1.00 80.31 97 TYR A C 1
ATOM 742 O O . TYR A 1 97 ? 26.977 9.197 -37.234 1.00 80.31 97 TYR A O 1
ATOM 750 N N . THR A 1 98 ? 26.551 8.185 -39.192 1.00 78.12 98 THR A N 1
ATOM 751 C CA . THR A 1 98 ? 27.717 7.299 -39.186 1.00 78.12 98 THR A CA 1
ATOM 752 C C . THR A 1 98 ? 28.540 7.501 -40.452 1.00 78.12 98 THR A C 1
ATOM 754 O O . THR A 1 98 ? 28.005 7.833 -41.510 1.00 78.12 98 THR A O 1
ATOM 757 N N . PHE A 1 99 ? 29.852 7.301 -40.359 1.00 73.25 99 PHE A N 1
ATOM 758 C CA . PHE A 1 99 ? 30.746 7.327 -41.510 1.00 73.25 99 PHE A CA 1
ATOM 759 C C . PHE A 1 99 ? 30.969 5.891 -41.968 1.00 73.25 99 PHE A C 1
ATOM 761 O O . PHE A 1 99 ? 31.551 5.087 -41.243 1.00 73.25 99 PHE A O 1
ATOM 768 N N . THR A 1 100 ? 30.502 5.557 -43.170 1.00 65.69 100 THR A N 1
ATOM 769 C CA . THR A 1 100 ? 30.759 4.241 -43.771 1.00 65.69 1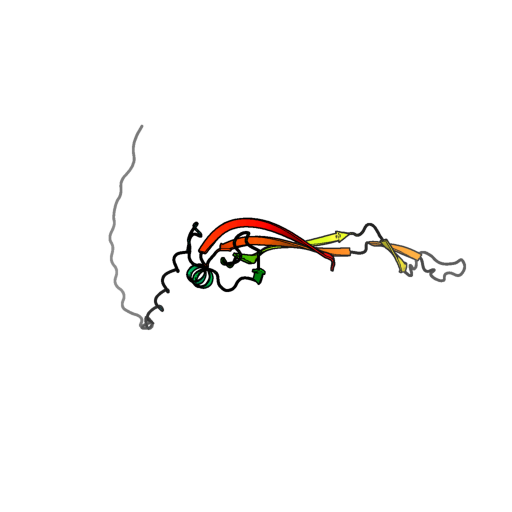00 THR A CA 1
ATOM 770 C C . THR A 1 100 ? 31.742 4.415 -44.921 1.00 65.69 100 THR A C 1
ATOM 772 O O . THR A 1 100 ? 31.593 5.325 -45.734 1.00 65.69 100 THR A O 1
ATOM 775 N N . THR A 1 101 ? 32.737 3.536 -45.026 1.00 63.56 101 THR A N 1
ATOM 776 C CA . THR A 1 101 ? 33.712 3.552 -46.132 1.00 63.56 101 THR A CA 1
ATOM 777 C C . THR A 1 101 ? 33.098 3.158 -47.479 1.00 63.56 101 THR A C 1
ATOM 779 O O . THR A 1 101 ? 33.741 3.325 -48.509 1.00 63.56 101 THR A O 1
ATOM 782 N N . ASN A 1 102 ? 31.862 2.645 -47.480 1.00 63.97 102 ASN A N 1
ATOM 783 C CA . ASN A 1 102 ? 31.174 2.118 -48.663 1.00 63.97 102 ASN A CA 1
ATOM 784 C C . ASN A 1 102 ? 30.308 3.163 -49.381 1.00 63.97 102 ASN A C 1
ATOM 786 O O . ASN A 1 102 ? 29.806 2.892 -50.468 1.00 63.97 102 ASN A O 1
ATOM 790 N N . VAL A 1 103 ? 30.124 4.345 -48.787 1.00 66.81 103 VAL A N 1
ATOM 791 C CA . VAL A 1 103 ? 29.436 5.473 -49.421 1.00 66.81 103 VAL A CA 1
ATOM 792 C C . VAL A 1 103 ? 30.441 6.604 -49.534 1.00 66.81 103 VAL A C 1
ATOM 794 O O . VAL A 1 103 ? 30.701 7.316 -48.569 1.00 66.81 103 VAL A O 1
ATOM 797 N N . THR A 1 104 ? 31.047 6.744 -50.706 1.00 71.50 104 THR A N 1
ATOM 798 C CA . THR A 1 104 ? 31.998 7.811 -51.013 1.00 71.50 104 THR A CA 1
ATOM 799 C C . THR A 1 104 ? 31.383 8.798 -51.997 1.00 71.50 104 THR A C 1
ATOM 801 O O . THR A 1 104 ? 30.547 8.443 -52.827 1.00 71.50 104 THR A O 1
ATOM 804 N N . ASN A 1 105 ? 31.775 10.069 -51.902 1.00 70.94 105 ASN A N 1
ATOM 805 C CA . ASN A 1 105 ? 31.494 11.015 -52.980 1.00 70.94 105 ASN A CA 1
ATOM 806 C C . ASN A 1 105 ? 32.321 10.644 -54.226 1.00 70.94 105 ASN A C 1
ATOM 808 O O . ASN A 1 105 ? 33.238 9.826 -54.152 1.00 70.94 105 ASN A O 1
ATOM 812 N N . GLY A 1 106 ? 32.054 11.292 -55.364 1.00 68.94 106 GLY A N 1
ATOM 813 C CA . GLY A 1 106 ? 32.815 11.089 -56.608 1.00 68.94 106 GLY A CA 1
ATOM 814 C C . GLY A 1 106 ? 34.336 11.309 -56.500 1.00 68.94 106 GLY A C 1
ATOM 815 O O . GLY A 1 106 ? 35.053 10.978 -57.436 1.00 68.94 106 GLY A O 1
ATOM 816 N N . ASN A 1 107 ? 34.832 11.801 -55.356 1.00 77.31 107 ASN A N 1
ATOM 817 C CA . ASN A 1 107 ? 36.247 12.008 -55.044 1.00 77.31 107 ASN A CA 1
ATOM 818 C C . ASN A 1 107 ? 36.795 10.986 -54.021 1.00 77.31 107 ASN A C 1
ATOM 820 O O . ASN A 1 107 ? 37.853 11.210 -53.437 1.00 77.31 107 ASN A O 1
ATOM 824 N N . GLY A 1 108 ? 36.078 9.892 -53.743 1.00 72.25 108 GLY A N 1
ATOM 825 C CA . GLY A 1 108 ? 36.530 8.831 -52.833 1.00 72.25 108 GLY A CA 1
ATOM 826 C C . GLY A 1 108 ? 36.484 9.187 -51.341 1.00 72.25 108 GLY A C 1
ATOM 827 O O . GLY A 1 108 ? 36.965 8.413 -50.518 1.00 72.25 108 GLY A O 1
ATOM 828 N N . THR A 1 109 ? 35.904 10.330 -50.959 1.00 78.00 109 THR A N 1
ATOM 829 C CA . THR A 1 109 ? 35.779 10.739 -49.549 1.00 78.00 109 THR A CA 1
ATOM 830 C C . THR A 1 109 ? 34.524 10.120 -48.927 1.00 78.00 109 THR A C 1
ATOM 832 O O . THR A 1 109 ? 33.443 10.307 -49.499 1.00 78.00 109 THR A O 1
ATOM 835 N N . PRO A 1 110 ? 34.616 9.430 -47.771 1.00 77.12 110 PRO A N 1
ATOM 836 C CA . PRO A 1 110 ? 33.454 8.867 -47.085 1.00 77.12 110 PRO A CA 1
ATOM 837 C C . PRO A 1 110 ? 32.400 9.936 -46.787 1.00 77.12 110 PRO A C 1
ATOM 839 O O . PRO A 1 110 ? 32.726 11.025 -46.313 1.00 77.12 110 PRO A O 1
ATOM 842 N N . GLN A 1 111 ? 31.138 9.631 -47.069 1.00 78.44 111 GLN A N 1
ATOM 843 C CA . GLN A 1 111 ? 30.000 10.494 -46.773 1.00 78.44 111 GLN A CA 1
ATOM 844 C C . GLN A 1 111 ? 29.294 10.024 -45.495 1.00 78.44 111 GLN A C 1
ATOM 846 O O . GLN A 1 111 ? 29.176 8.814 -45.266 1.00 78.44 111 GLN A O 1
ATOM 851 N N . PRO A 1 112 ? 28.808 10.956 -44.657 1.00 77.50 112 PRO A N 1
ATOM 852 C CA . PRO A 1 112 ? 27.986 10.601 -43.515 1.00 77.50 112 PRO A CA 1
ATOM 853 C C . PRO A 1 112 ? 26.648 10.031 -44.003 1.00 77.50 112 PRO 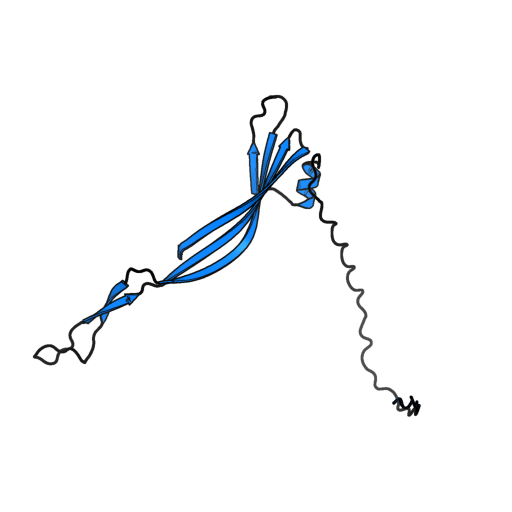A C 1
ATOM 855 O O . PRO A 1 112 ? 25.941 10.651 -44.796 1.00 77.50 112 PRO A O 1
ATOM 858 N N . VAL A 1 113 ? 26.290 8.850 -43.508 1.00 80.31 113 VAL A N 1
ATOM 859 C CA . VAL A 1 113 ? 25.003 8.196 -43.758 1.00 80.31 113 VAL A CA 1
ATOM 860 C C . VAL A 1 113 ? 24.162 8.299 -42.492 1.00 80.31 113 VAL A C 1
ATOM 862 O O . VAL A 1 113 ? 24.660 8.080 -41.387 1.00 80.31 113 VAL A O 1
ATOM 865 N N . LYS A 1 114 ? 22.879 8.627 -42.646 1.00 80.62 114 LYS A N 1
ATOM 866 C CA . LYS A 1 114 ? 21.910 8.581 -41.549 1.00 80.62 114 LYS A CA 1
ATOM 867 C C . LYS A 1 114 ? 21.460 7.143 -41.336 1.00 80.62 114 LYS A C 1
ATOM 869 O O . LYS A 1 114 ? 20.913 6.534 -42.253 1.00 80.62 114 LYS A O 1
ATOM 874 N N . ILE A 1 115 ? 21.665 6.618 -40.136 1.00 81.94 115 ILE A N 1
ATOM 875 C CA . ILE A 1 115 ? 21.088 5.342 -39.713 1.00 81.94 115 ILE A CA 1
ATOM 876 C C . ILE A 1 115 ? 20.024 5.586 -38.649 1.00 81.94 115 ILE A C 1
ATOM 878 O O . ILE A 1 115 ? 20.154 6.471 -37.804 1.00 81.94 115 ILE A O 1
ATOM 882 N N . SER A 1 116 ? 18.956 4.801 -38.719 1.00 81.31 116 SER A N 1
ATOM 883 C CA . SER A 1 116 ? 17.853 4.836 -37.767 1.00 81.31 116 SER A CA 1
ATOM 884 C C . SER A 1 116 ? 18.147 3.823 -36.664 1.00 81.31 116 SER A C 1
ATOM 886 O O . SER A 1 116 ? 18.232 2.627 -36.942 1.00 81.31 116 SER A O 1
ATOM 888 N N . THR A 1 117 ? 18.361 4.288 -35.434 1.00 79.12 117 THR A N 1
ATOM 889 C CA . THR A 1 117 ? 18.616 3.410 -34.282 1.00 79.12 117 THR A CA 1
ATOM 890 C C . THR A 1 117 ? 17.466 3.497 -33.281 1.00 79.12 117 THR A C 1
ATOM 892 O O . THR A 1 117 ? 17.072 4.617 -32.940 1.00 79.12 117 THR A O 1
ATOM 895 N N . PRO A 1 118 ? 16.940 2.363 -32.780 1.00 77.69 118 PRO A N 1
ATOM 896 C CA . PRO A 1 118 ? 15.851 2.382 -31.812 1.00 77.69 118 PRO A CA 1
ATOM 897 C C . PRO A 1 118 ? 16.330 2.950 -30.478 1.00 77.69 118 PRO A C 1
ATOM 899 O O . PRO A 1 118 ? 17.380 2.556 -29.965 1.00 77.69 118 PRO A O 1
ATOM 902 N N . VAL A 1 119 ? 15.538 3.846 -29.888 1.00 81.00 119 VAL A N 1
ATOM 903 C CA . VAL A 1 119 ? 15.766 4.291 -28.512 1.00 81.00 119 VAL A CA 1
ATOM 904 C C . VAL A 1 119 ? 15.137 3.277 -27.568 1.00 81.00 119 VAL A C 1
ATOM 906 O O . VAL A 1 119 ? 13.918 3.096 -27.541 1.00 81.00 119 VAL A O 1
ATOM 909 N N . LEU A 1 120 ? 15.979 2.614 -26.781 1.00 80.31 120 LEU A N 1
ATOM 910 C CA . LEU A 1 120 ? 15.529 1.743 -25.702 1.00 80.31 120 LEU A CA 1
ATOM 911 C C . LEU A 1 120 ? 15.249 2.590 -24.461 1.00 80.31 120 LEU A C 1
ATOM 913 O O . LEU A 1 120 ? 16.111 3.358 -24.033 1.00 80.31 120 LEU A O 1
ATOM 917 N N . LYS A 1 121 ? 14.070 2.419 -23.862 1.00 80.00 121 LYS A N 1
ATOM 918 C CA . LYS A 1 121 ? 13.782 2.905 -22.508 1.00 80.00 121 LYS A CA 1
ATOM 919 C C . LYS A 1 121 ? 13.451 1.739 -21.601 1.00 80.00 121 LYS A C 1
ATOM 921 O O . LYS A 1 121 ? 12.923 0.719 -22.042 1.00 80.00 121 LYS A O 1
ATOM 926 N N . SER A 1 122 ? 13.765 1.881 -20.320 1.00 86.62 122 SER A N 1
ATOM 927 C CA . SER A 1 122 ? 13.387 0.869 -19.339 1.00 86.62 122 SER A CA 1
ATOM 928 C C . SER A 1 122 ? 12.082 1.287 -18.678 1.00 86.62 122 SER A C 1
ATOM 930 O O . SER A 1 122 ? 12.013 2.321 -18.017 1.00 86.62 122 SER A O 1
ATOM 932 N N . LYS A 1 123 ? 11.035 0.480 -18.834 1.00 89.06 123 LYS A N 1
ATOM 933 C CA . LYS A 1 123 ? 9.781 0.640 -18.106 1.00 89.06 123 LYS A CA 1
ATOM 934 C C . LYS A 1 123 ? 9.883 -0.107 -16.783 1.00 89.06 123 LYS A C 1
ATOM 936 O O . LYS A 1 123 ? 10.094 -1.319 -16.745 1.00 89.06 123 LYS A O 1
ATOM 941 N N . ARG A 1 124 ? 9.721 0.611 -15.676 1.00 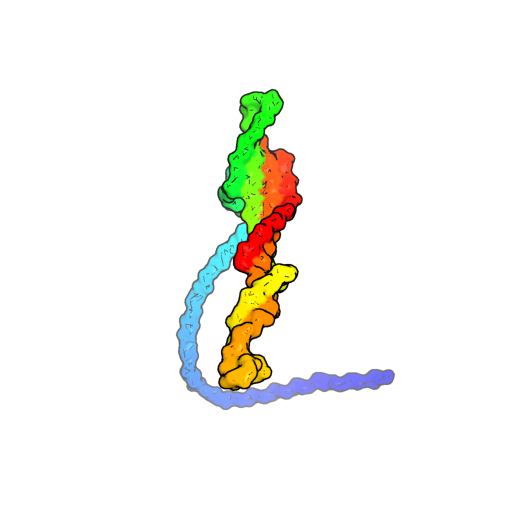91.56 124 ARG A N 1
ATOM 942 C CA . ARG A 1 124 ? 9.592 0.039 -14.335 1.00 91.56 124 ARG A CA 1
ATOM 943 C C . ARG A 1 124 ? 8.129 0.093 -13.918 1.00 91.56 124 ARG A C 1
ATOM 945 O O . ARG A 1 124 ? 7.558 1.173 -13.785 1.00 91.56 124 ARG A O 1
ATOM 952 N N . VAL A 1 125 ? 7.555 -1.074 -13.658 1.00 93.75 125 VAL A N 1
ATOM 953 C CA . VAL A 1 125 ? 6.201 -1.245 -13.131 1.00 93.75 125 VAL A CA 1
ATOM 954 C C . VAL A 1 125 ? 6.290 -1.740 -11.694 1.00 93.75 125 VAL A C 1
ATOM 956 O O . VAL A 1 125 ? 6.837 -2.811 -11.427 1.00 93.75 125 VAL A O 1
ATOM 959 N N . THR A 1 126 ? 5.734 -0.970 -10.762 1.00 95.62 126 THR A N 1
ATOM 960 C CA . THR A 1 126 ? 5.650 -1.334 -9.346 1.00 95.62 126 THR A CA 1
ATOM 961 C C . THR A 1 126 ? 4.197 -1.570 -8.971 1.00 95.62 126 THR A C 1
ATOM 963 O O . THR A 1 126 ? 3.370 -0.670 -9.073 1.00 95.62 126 THR A O 1
ATOM 966 N N . LEU A 1 127 ? 3.884 -2.784 -8.525 1.00 96.44 127 LEU A N 1
ATOM 967 C CA . LEU A 1 127 ? 2.581 -3.133 -7.980 1.00 96.44 127 LEU A CA 1
ATOM 968 C C . LEU A 1 127 ? 2.637 -3.017 -6.459 1.00 96.44 127 LEU A C 1
ATOM 970 O O . LEU A 1 127 ? 3.405 -3.719 -5.793 1.00 96.44 127 LEU A O 1
ATOM 974 N N . TYR A 1 128 ? 1.792 -2.165 -5.906 1.00 96.44 128 TYR A N 1
ATOM 975 C CA . TYR A 1 128 ? 1.580 -2.025 -4.479 1.00 96.44 128 TYR A CA 1
ATOM 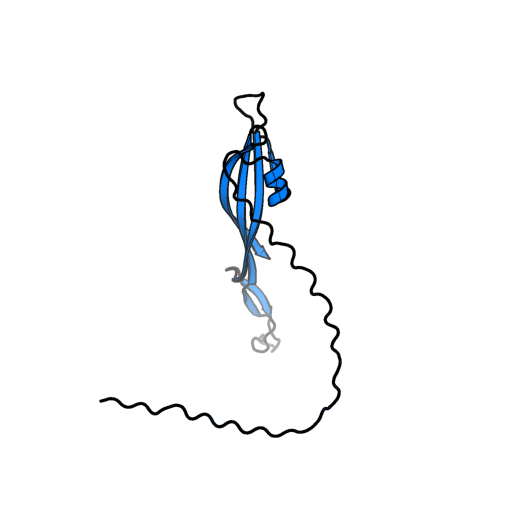976 C C . TYR A 1 128 ? 0.300 -2.740 -4.074 1.00 96.44 128 TYR A C 1
ATOM 978 O O . TYR A 1 128 ? -0.718 -2.666 -4.757 1.00 96.44 128 TYR A O 1
ATOM 986 N N . GLN A 1 129 ? 0.343 -3.417 -2.933 1.00 96.56 129 GLN A N 1
ATOM 987 C CA . GLN A 1 129 ? -0.862 -3.793 -2.214 1.00 96.56 129 GLN A CA 1
ATOM 988 C C . GLN A 1 129 ? -1.119 -2.726 -1.158 1.00 96.56 129 GLN A C 1
ATOM 990 O O . GLN A 1 129 ? -0.260 -2.464 -0.313 1.00 96.56 129 GLN A O 1
ATOM 995 N N . VAL A 1 130 ? -2.307 -2.143 -1.206 1.00 96.75 130 VAL A N 1
ATOM 996 C CA . VAL A 1 130 ? -2.732 -1.092 -0.294 1.00 96.75 130 VAL A CA 1
ATOM 997 C C . VAL A 1 130 ? -3.835 -1.629 0.597 1.00 96.75 130 VAL A C 1
ATOM 999 O O . VAL A 1 130 ? -4.821 -2.185 0.117 1.00 96.75 130 VAL A O 1
ATOM 1002 N N . THR A 1 131 ? -3.660 -1.466 1.901 1.00 96.44 131 THR A N 1
ATOM 1003 C CA . THR A 1 131 ? -4.668 -1.767 2.912 1.00 96.44 131 THR A CA 1
ATOM 1004 C C . THR A 1 131 ? -5.139 -0.453 3.514 1.00 96.44 131 THR A C 1
ATOM 1006 O O . THR A 1 131 ? -4.361 0.255 4.149 1.00 96.44 131 THR A O 1
ATOM 1009 N N . SER A 1 132 ? -6.411 -0.127 3.315 1.00 96.81 132 SER A N 1
ATOM 1010 C CA . SER A 1 132 ? -7.079 1.015 3.936 1.00 96.81 132 SER A CA 1
ATOM 1011 C C . SER A 1 132 ? -7.935 0.545 5.102 1.00 96.81 132 SER A C 1
ATOM 1013 O O . SER A 1 132 ? -8.778 -0.337 4.935 1.00 96.81 132 SER A O 1
ATOM 1015 N N . LEU A 1 133 ? -7.725 1.138 6.271 1.00 97.19 133 LEU A N 1
ATOM 1016 C CA . LEU A 1 133 ? -8.477 0.865 7.489 1.00 97.19 133 LEU A CA 1
ATOM 1017 C C . LEU A 1 133 ? -9.263 2.112 7.879 1.00 97.19 133 LEU A C 1
ATOM 1019 O O . LEU A 1 133 ? -8.687 3.191 7.965 1.00 97.19 133 LEU A O 1
ATOM 1023 N N . LEU A 1 134 ? -10.558 1.963 8.131 1.00 96.56 134 LEU A N 1
ATOM 1024 C CA . LEU A 1 134 ? -11.387 3.001 8.727 1.00 96.56 134 LEU A CA 1
ATOM 1025 C C . LEU A 1 134 ? -11.404 2.799 10.239 1.00 96.56 134 LEU A C 1
ATOM 1027 O O . LEU A 1 134 ? -11.937 1.802 10.727 1.00 96.56 134 LEU A O 1
ATOM 1031 N N . ILE A 1 135 ? -10.828 3.751 10.961 1.00 96.69 135 ILE A N 1
ATOM 1032 C CA . ILE A 1 135 ? -10.801 3.788 12.415 1.00 96.69 135 ILE A CA 1
ATOM 1033 C C . ILE A 1 135 ? -11.817 4.823 12.887 1.00 96.69 135 ILE A C 1
ATOM 1035 O O . ILE A 1 135 ? -11.715 5.993 12.532 1.00 96.69 135 ILE A O 1
ATOM 1039 N N . VAL A 1 136 ? -12.780 4.417 13.707 1.00 95.25 136 VAL A N 1
ATOM 1040 C CA . VAL A 1 136 ? -13.767 5.313 14.322 1.00 95.25 136 VAL A CA 1
ATOM 1041 C C . VAL A 1 136 ? -13.703 5.126 15.826 1.00 95.25 136 VAL A C 1
ATOM 1043 O O . VAL A 1 136 ? -13.666 3.999 16.309 1.00 95.25 136 VAL A O 1
ATOM 1046 N N . ALA A 1 137 ? -13.617 6.227 16.574 1.00 94.25 137 ALA A N 1
ATOM 1047 C CA . ALA A 1 137 ? -13.490 6.198 18.035 1.00 94.25 137 ALA A CA 1
ATOM 1048 C C . ALA A 1 137 ? -12.336 5.299 18.542 1.00 94.25 137 ALA A C 1
ATOM 1050 O O . ALA A 1 137 ? -12.397 4.728 19.627 1.00 94.25 137 ALA A O 1
ATOM 1051 N N . GLY A 1 138 ? -11.265 5.170 17.750 1.00 93.62 138 GLY A N 1
ATOM 1052 C CA . GLY A 1 138 ? -10.113 4.330 18.086 1.00 93.62 138 GLY A CA 1
ATOM 1053 C C . GLY A 1 138 ? -10.303 2.830 17.834 1.00 93.62 138 GLY A C 1
ATOM 1054 O O . GLY A 1 138 ? -9.454 2.048 18.261 1.00 93.62 138 GLY A O 1
ATOM 1055 N N . GLN A 1 139 ? -11.361 2.418 17.133 1.00 95.62 139 GLN A N 1
ATOM 1056 C CA . GLN A 1 139 ? -11.625 1.025 16.768 1.00 95.62 139 GLN A CA 1
ATOM 1057 C C . GLN A 1 139 ? -11.748 0.849 15.256 1.00 95.62 139 GLN A C 1
ATOM 1059 O O . GLN A 1 139 ? -12.173 1.755 14.544 1.00 95.62 139 GLN A O 1
ATOM 1064 N N . LEU A 1 140 ? -11.368 -0.328 14.762 1.00 95.94 140 LEU A N 1
ATOM 10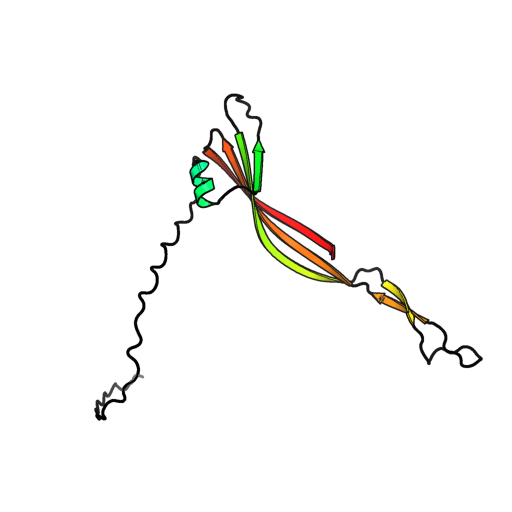65 C CA . LEU A 1 140 ? -11.510 -0.689 13.357 1.00 95.94 140 LEU A CA 1
ATOM 1066 C C . LEU A 1 140 ? -12.974 -0.946 12.997 1.00 95.94 140 LEU A C 1
ATOM 1068 O O . LEU A 1 140 ? -13.579 -1.888 13.496 1.00 95.94 140 LEU A O 1
ATOM 1072 N N . GLU A 1 141 ? -13.518 -0.169 12.069 1.00 95.44 141 GLU A N 1
ATOM 1073 C CA . GLU A 1 141 ? -14.878 -0.365 11.556 1.00 95.44 141 GLU A CA 1
ATOM 1074 C C . GLU A 1 141 ? -14.893 -1.095 10.213 1.00 95.44 141 GLU A C 1
ATOM 1076 O O . GLU A 1 141 ? -15.755 -1.941 9.969 1.00 95.44 141 GLU A O 1
ATOM 1081 N N . LEU A 1 142 ? -13.931 -0.784 9.340 1.00 95.06 142 LEU A N 1
ATOM 1082 C CA . LEU A 1 142 ? -13.856 -1.340 7.994 1.00 95.06 142 LEU A CA 1
ATOM 1083 C C . LEU A 1 142 ? -12.404 -1.501 7.553 1.00 95.06 142 LEU A C 1
ATOM 1085 O O . LEU A 1 142 ? -11.573 -0.629 7.791 1.00 95.06 142 LEU A O 1
ATOM 1089 N N . ALA A 1 143 ? -12.119 -2.587 6.843 1.00 95.25 143 ALA A N 1
ATOM 1090 C CA . ALA A 1 143 ? -10.848 -2.802 6.171 1.00 95.25 143 ALA A CA 1
ATOM 1091 C C . ALA A 1 143 ? -11.091 -3.091 4.689 1.00 95.25 143 ALA A C 1
ATOM 1093 O O . ALA A 1 143 ? -11.952 -3.896 4.332 1.00 95.25 143 ALA A O 1
ATOM 1094 N N . ARG A 1 144 ? -10.309 -2.455 3.819 1.00 95.62 144 ARG A N 1
ATOM 1095 C CA . ARG A 1 144 ? -10.304 -2.710 2.379 1.00 95.62 144 ARG A CA 1
ATOM 1096 C C . ARG A 1 144 ? -8.882 -2.952 1.909 1.00 95.62 144 ARG A C 1
ATOM 1098 O O . ARG A 1 144 ? -7.962 -2.253 2.321 1.00 95.62 144 ARG A O 1
ATOM 1105 N N . VAL A 1 145 ? -8.726 -3.913 1.007 1.00 95.12 145 VAL A N 1
ATOM 1106 C CA . VAL A 1 145 ? -7.469 -4.164 0.305 1.00 95.12 145 VAL A CA 1
ATOM 1107 C C . VAL A 1 145 ? -7.689 -3.932 -1.182 1.00 95.12 145 VAL A C 1
ATOM 1109 O O . VAL A 1 145 ? -8.642 -4.456 -1.759 1.00 95.12 145 VAL A O 1
ATOM 1112 N N . HIS A 1 146 ? -6.807 -3.159 -1.802 1.00 95.06 146 HIS A N 1
ATOM 1113 C CA . HIS A 1 146 ? -6.755 -2.974 -3.250 1.00 95.06 146 HIS A CA 1
ATOM 1114 C C . HIS A 1 146 ? -5.307 -2.998 -3.741 1.00 95.06 146 HIS A C 1
ATOM 1116 O O . HIS A 1 146 ? -4.362 -3.060 -2.951 1.00 95.06 146 HIS A O 1
ATOM 1122 N N . GLN A 1 147 ? -5.136 -3.016 -5.058 1.00 95.69 147 GLN A N 1
ATOM 1123 C CA . GLN A 1 147 ? -3.828 -2.944 -5.697 1.00 95.69 147 GLN A CA 1
ATOM 1124 C C . GLN A 1 147 ? -3.684 -1.613 -6.428 1.00 95.69 147 GLN A C 1
ATOM 1126 O O . GLN A 1 147 ? -4.641 -1.124 -7.022 1.00 95.69 147 GLN A O 1
ATOM 1131 N N . GLU A 1 148 ? -2.484 -1.047 -6.383 1.00 95.25 148 GLU A N 1
ATOM 1132 C CA . GLU A 1 148 ? -2.100 0.140 -7.144 1.00 95.25 148 GLU A CA 1
ATOM 1133 C C . GLU A 1 148 ? -0.909 -0.201 -8.027 1.00 95.25 148 GLU A C 1
ATOM 1135 O O . GLU A 1 148 ? 0.030 -0.854 -7.575 1.00 95.25 148 GLU A O 1
ATOM 1140 N N . GLN A 1 149 ? -0.935 0.253 -9.274 1.00 94.88 149 GLN A N 1
ATOM 1141 C CA . GLN A 1 149 ? 0.171 0.099 -10.208 1.00 94.88 149 GLN A CA 1
ATOM 1142 C C . GLN A 1 149 ? 0.785 1.468 -10.476 1.00 94.88 149 GLN A C 1
ATOM 1144 O O . GLN A 1 149 ? 0.084 2.414 -10.822 1.00 94.88 149 GLN A O 1
ATOM 1149 N N . GLU A 1 150 ? 2.098 1.559 -10.315 1.00 94.56 150 GLU A N 1
ATOM 1150 C CA . GLU A 1 150 ? 2.883 2.748 -10.614 1.00 94.56 150 GLU A CA 1
ATOM 1151 C C . GLU A 1 150 ? 3.852 2.425 -11.748 1.00 94.56 150 GLU A C 1
ATOM 1153 O O . GLU A 1 150 ? 4.594 1.441 -11.679 1.00 94.56 150 GLU A O 1
ATOM 1158 N N . GLU A 1 151 ? 3.835 3.244 -12.793 1.00 92.56 151 GLU A N 1
ATOM 1159 C CA . GLU A 1 151 ? 4.722 3.105 -13.942 1.00 92.56 151 GLU A CA 1
ATOM 1160 C C . GLU A 1 151 ? 5.702 4.273 -13.981 1.00 92.56 151 GLU A C 1
ATOM 1162 O O . GLU A 1 151 ? 5.316 5.432 -13.850 1.00 92.56 151 GLU A O 1
ATOM 1167 N N . SER A 1 152 ? 6.978 3.963 -14.181 1.00 89.88 152 SER A N 1
ATOM 1168 C CA . SER A 1 152 ? 8.034 4.951 -14.395 1.00 89.88 152 SER A CA 1
ATOM 1169 C C . SER A 1 152 ? 8.893 4.536 -15.581 1.00 89.88 152 SER A C 1
ATOM 1171 O O . SER A 1 152 ? 9.119 3.346 -15.807 1.00 89.88 152 SER A O 1
ATOM 1173 N N . TYR A 1 153 ? 9.363 5.521 -16.340 1.00 85.12 153 TYR A N 1
ATOM 1174 C CA . TYR A 1 153 ? 10.263 5.320 -17.471 1.00 85.12 153 TYR A CA 1
ATOM 1175 C C . TYR A 1 153 ? 11.644 5.849 -17.092 1.00 85.12 153 TYR A C 1
ATOM 1177 O O . TYR A 1 153 ? 11.758 6.975 -16.604 1.00 85.12 153 TYR A O 1
ATOM 1185 N N . LEU A 1 154 ? 12.660 5.013 -17.292 1.00 76.62 154 LEU A N 1
ATOM 1186 C CA . LEU A 1 154 ? 14.074 5.287 -17.040 1.00 76.62 154 LEU A CA 1
ATOM 1187 C C . LEU A 1 154 ? 14.837 5.340 -18.362 1.00 76.62 154 LEU A C 1
ATOM 1189 O O . LEU A 1 154 ? 14.532 4.505 -19.253 1.00 76.62 154 LEU A O 1
#